Protein AF-A0A7S3MX52-F1 (afdb_monomer_lite)

Organism: NCBI:txid197538

Foldseek 3Di:
DLPPCLVVLLVVVVVVCVVCVVVDPDPDDDDDQDDVPPPPVVVVSVVVVVSNQVSNQVDPPDPDHDDDDDPVRRVVVVVVVVDDDDDDDDDCPQDDPDDPDTD

Structure (mmCIF, N/CA/C/O backbone):
data_AF-A0A7S3MX52-F1
#
_entry.id   AF-A0A7S3MX52-F1
#
loop_
_atom_site.group_PDB
_atom_site.id
_atom_site.type_symbol
_atom_site.label_atom_id
_atom_site.label_alt_id
_atom_site.label_comp_id
_atom_site.label_asym_id
_atom_site.label_entity_id
_atom_site.label_seq_id
_atom_site.pdbx_PDB_ins_code
_atom_site.Cartn_x
_atom_site.Cartn_y
_atom_site.Cartn_z
_atom_site.occupancy
_atom_site.B_iso_or_equiv
_atom_site.auth_seq_id
_atom_site.auth_comp_id
_atom_site.auth_asym_id
_atom_site.auth_atom_id
_atom_site.pdbx_PDB_model_num
ATOM 1 N N . LEU A 1 1 ? -9.882 5.378 25.574 1.00 47.69 1 LEU A N 1
ATOM 2 C CA . LEU A 1 1 ? -8.720 6.206 25.156 1.00 47.69 1 LEU A CA 1
ATOM 3 C C . LEU A 1 1 ? -8.464 5.983 23.657 1.00 47.69 1 LEU A C 1
ATOM 5 O O . LEU A 1 1 ? -7.335 5.768 23.251 1.00 47.69 1 LEU A O 1
ATOM 9 N N . GLU A 1 2 ? -9.513 5.996 22.827 1.00 57.59 2 GLU A N 1
ATOM 10 C CA . GLU A 1 2 ? -9.459 5.444 21.456 1.00 57.59 2 GLU A CA 1
ATOM 11 C C . GLU A 1 2 ? -8.853 6.388 20.408 1.00 57.59 2 GLU A C 1
ATOM 13 O O . GLU A 1 2 ? -8.681 6.001 19.262 1.00 57.59 2 GLU A O 1
ATOM 18 N N . THR A 1 3 ? -8.500 7.620 20.780 1.00 66.88 3 THR A N 1
ATOM 19 C CA . THR A 1 3 ? -8.163 8.665 19.801 1.00 66.88 3 THR A CA 1
ATOM 20 C C . THR A 1 3 ? -6.894 9.454 20.112 1.00 66.88 3 THR A C 1
ATOM 22 O O . THR A 1 3 ? -6.618 10.420 19.413 1.00 66.88 3 THR A O 1
ATOM 25 N N . TYR A 1 4 ? -6.088 9.071 21.117 1.00 82.12 4 TYR A N 1
ATOM 26 C CA . TYR A 1 4 ? -4.971 9.915 21.589 1.00 82.12 4 TYR A CA 1
ATOM 27 C C . TYR A 1 4 ? -4.017 10.365 20.465 1.00 82.12 4 TYR A C 1
ATOM 29 O O . TYR A 1 4 ? -3.579 11.512 20.460 1.00 82.12 4 TYR A O 1
ATOM 37 N N . ASN A 1 5 ? -3.716 9.485 19.505 1.00 91.81 5 ASN A N 1
ATOM 38 C CA . ASN A 1 5 ? -2.859 9.782 18.354 1.00 91.81 5 ASN A CA 1
ATOM 39 C C . ASN A 1 5 ? -3.505 9.447 16.996 1.00 91.81 5 ASN A C 1
ATOM 41 O O . ASN A 1 5 ? -2.809 9.482 15.981 1.00 91.81 5 ASN A O 1
ATOM 45 N N . ALA A 1 6 ? -4.803 9.131 16.968 1.00 93.75 6 ALA A N 1
ATOM 46 C CA . ALA A 1 6 ? -5.473 8.604 15.780 1.00 93.75 6 ALA A CA 1
ATOM 47 C C . ALA A 1 6 ? -5.489 9.621 14.625 1.00 93.75 6 ALA A C 1
ATOM 49 O O . ALA A 1 6 ? -5.079 9.278 13.520 1.00 93.75 6 ALA A O 1
ATOM 50 N N . ASP A 1 7 ? -5.8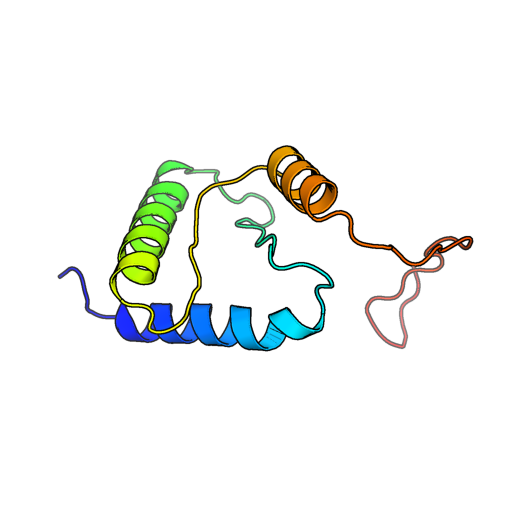08 10.893 14.899 1.00 94.75 7 ASP A N 1
ATOM 51 C CA . ASP A 1 7 ? -5.744 11.977 13.905 1.00 94.75 7 ASP A CA 1
ATOM 52 C C . ASP A 1 7 ? -4.334 12.144 13.323 1.00 94.75 7 ASP A C 1
ATOM 54 O O . ASP A 1 7 ? -4.150 12.246 12.112 1.00 94.75 7 ASP A O 1
ATOM 58 N N . SER A 1 8 ? -3.305 12.125 14.177 1.00 95.56 8 SER A N 1
ATOM 59 C CA . SER A 1 8 ? -1.913 12.252 13.728 1.00 95.56 8 SER A CA 1
ATOM 60 C C . SER A 1 8 ? -1.490 11.071 12.853 1.00 95.56 8 SER A C 1
ATOM 62 O O . SER A 1 8 ? -0.781 11.258 11.864 1.00 95.56 8 SER A O 1
ATOM 64 N N . LYS 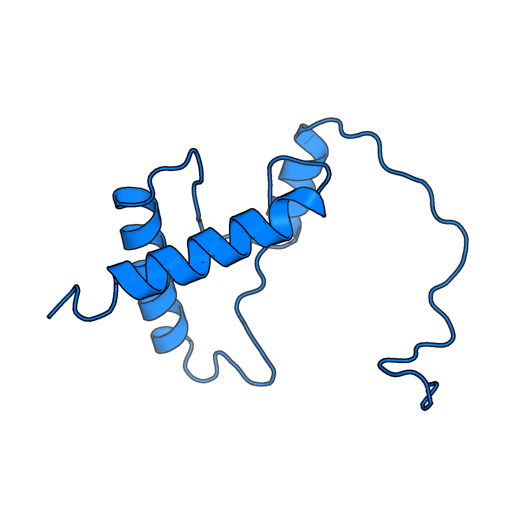A 1 9 ? -1.930 9.855 13.198 1.00 95.19 9 LYS A N 1
ATOM 65 C CA . LYS A 1 9 ? -1.648 8.644 12.422 1.00 95.19 9 LYS A CA 1
ATOM 66 C C . LYS A 1 9 ? -2.409 8.611 11.101 1.00 95.19 9 LYS A C 1
ATOM 68 O O . LYS A 1 9 ? -1.821 8.221 10.097 1.00 95.19 9 LYS A O 1
ATOM 73 N N . LEU A 1 10 ? -3.647 9.099 11.081 1.00 96.19 10 LEU A N 1
ATOM 74 C CA . LEU A 1 10 ? -4.409 9.305 9.855 1.00 96.19 10 LEU A CA 1
ATOM 75 C C . LEU A 1 10 ? -3.679 10.262 8.914 1.00 96.19 10 LEU A C 1
ATOM 77 O O . LEU A 1 10 ? -3.488 9.922 7.753 1.00 96.19 10 LEU A O 1
ATOM 81 N N . GLN A 1 11 ? -3.225 11.419 9.408 1.00 97.25 11 GLN A N 1
ATOM 82 C CA . GLN A 1 11 ? -2.508 12.393 8.576 1.00 97.25 11 GLN A CA 1
ATOM 83 C C . GLN A 1 11 ? -1.181 11.836 8.043 1.00 97.25 11 GLN A C 1
ATOM 85 O O . GLN A 1 11 ? -0.840 12.080 6.891 1.00 97.25 11 GLN A O 1
ATOM 90 N N . GLN A 1 12 ? -0.457 11.044 8.845 1.00 97.19 12 GLN A N 1
ATOM 91 C CA . GLN A 1 12 ? 0.762 10.359 8.394 1.00 97.19 12 GLN A CA 1
ATOM 92 C C . GLN A 1 12 ? 0.479 9.387 7.243 1.00 97.19 12 GLN A C 1
ATOM 94 O O . GLN A 1 12 ? 1.174 9.428 6.232 1.00 97.19 12 GLN A O 1
ATOM 99 N N . LEU A 1 13 ? -0.542 8.535 7.383 1.00 97.25 13 LEU A N 1
ATOM 100 C CA . LEU A 1 13 ? -0.905 7.581 6.335 1.00 97.25 13 LEU A CA 1
ATOM 101 C C . LEU A 1 13 ? -1.427 8.295 5.081 1.00 97.25 13 LEU A C 1
ATOM 103 O O . LEU A 1 13 ? -1.062 7.922 3.974 1.00 97.25 13 LEU A O 1
ATOM 107 N N . LEU A 1 14 ? -2.235 9.343 5.250 1.00 97.88 14 LEU A N 1
ATOM 108 C CA . LEU A 1 14 ? -2.759 10.130 4.139 1.00 97.88 14 LEU A CA 1
ATOM 109 C C . LEU A 1 14 ? -1.641 10.814 3.345 1.00 97.88 14 LEU A C 1
ATOM 111 O O . LEU A 1 14 ? -1.631 10.718 2.124 1.00 97.88 14 LEU A O 1
ATOM 115 N N . SER A 1 15 ? -0.691 11.456 4.035 1.00 97.69 15 SER A N 1
ATOM 116 C CA . SER A 1 15 ? 0.473 12.078 3.394 1.00 97.69 15 SER A CA 1
ATOM 117 C C . SER A 1 15 ? 1.280 11.048 2.615 1.00 97.69 15 SER A C 1
ATOM 119 O O . SER A 1 15 ? 1.590 11.284 1.459 1.00 97.69 15 SER A O 1
ATOM 121 N N . TYR A 1 16 ? 1.548 9.883 3.212 1.00 97.50 16 TYR A N 1
ATOM 122 C CA . TYR A 1 16 ? 2.271 8.804 2.541 1.00 97.50 16 TYR A CA 1
ATOM 123 C C . TYR A 1 16 ? 1.576 8.338 1.254 1.00 97.50 16 TYR A C 1
ATOM 125 O O . TYR A 1 16 ? 2.237 8.171 0.234 1.00 97.50 16 TYR A O 1
ATOM 133 N N . ILE A 1 17 ? 0.249 8.159 1.285 1.00 97.56 17 ILE A N 1
ATOM 134 C CA . ILE A 1 17 ? -0.513 7.748 0.098 1.00 97.56 17 ILE A CA 1
ATOM 135 C C . ILE A 1 17 ? -0.452 8.833 -0.985 1.00 97.56 17 ILE A C 1
ATOM 137 O O . ILE A 1 17 ? -0.175 8.510 -2.133 1.00 97.56 17 ILE A O 1
ATOM 141 N N . ILE A 1 18 ? -0.653 10.106 -0.629 1.00 96.38 18 ILE A N 1
ATOM 142 C CA . ILE A 1 18 ? -0.599 11.224 -1.586 1.00 96.38 18 ILE A CA 1
ATOM 143 C C . ILE A 1 18 ? 0.806 11.375 -2.183 1.00 96.38 18 ILE A C 1
ATOM 145 O O . ILE A 1 18 ? 0.943 11.582 -3.383 1.00 96.38 18 ILE A O 1
ATOM 149 N N . ASP A 1 19 ? 1.857 11.243 -1.373 1.00 96.69 19 ASP A N 1
ATOM 150 C CA . ASP A 1 19 ? 3.238 11.367 -1.847 1.00 96.69 19 ASP A CA 1
ATOM 151 C C . ASP A 1 19 ? 3.593 10.256 -2.847 1.00 96.69 19 ASP A C 1
ATOM 153 O O . ASP A 1 19 ? 4.336 10.491 -3.798 1.00 96.69 19 ASP A O 1
ATOM 157 N N . MET A 1 20 ? 3.049 9.052 -2.648 1.00 96.06 20 MET A N 1
ATOM 158 C CA . MET A 1 20 ? 3.301 7.905 -3.516 1.00 96.06 20 MET A CA 1
ATOM 159 C C . MET A 1 20 ? 2.374 7.819 -4.730 1.00 96.06 20 MET A C 1
ATOM 161 O O . MET A 1 20 ? 2.724 7.125 -5.679 1.00 96.06 20 MET A O 1
ATOM 165 N N . GLU A 1 21 ? 1.202 8.462 -4.730 1.00 94.69 21 GLU A N 1
ATOM 166 C CA . GLU A 1 21 ? 0.175 8.244 -5.764 1.00 94.69 21 GLU A CA 1
ATOM 167 C C . GLU A 1 21 ? 0.700 8.492 -7.188 1.00 94.69 21 GLU A C 1
ATOM 169 O O . GLU A 1 21 ? 0.344 7.765 -8.112 1.00 94.69 21 GLU A O 1
ATOM 174 N N . GLY A 1 22 ? 1.609 9.461 -7.352 1.00 94.56 22 GLY A N 1
ATOM 175 C CA . GLY A 1 22 ? 2.205 9.818 -8.641 1.00 94.56 22 GLY A CA 1
ATOM 176 C C . GLY A 1 22 ? 3.140 8.760 -9.239 1.00 94.56 22 GLY A C 1
ATOM 177 O O . GLY A 1 22 ? 3.414 8.812 -10.438 1.00 94.56 22 GLY A O 1
ATOM 178 N N . ASP A 1 23 ? 3.600 7.796 -8.438 1.00 95.62 23 ASP A N 1
ATOM 179 C CA . ASP A 1 23 ? 4.462 6.696 -8.885 1.00 95.62 23 ASP A CA 1
ATOM 180 C C . ASP A 1 23 ? 3.659 5.481 -9.392 1.00 95.62 23 ASP A C 1
ATOM 182 O O . ASP A 1 23 ? 4.232 4.534 -9.940 1.00 95.62 23 ASP A O 1
ATOM 186 N N . TYR A 1 24 ? 2.330 5.493 -9.235 1.00 96.06 24 TYR A N 1
ATOM 187 C CA . TYR A 1 24 ? 1.434 4.426 -9.680 1.00 96.06 24 TYR A CA 1
ATOM 188 C C . TYR A 1 24 ? 0.676 4.851 -10.943 1.00 96.06 24 TYR A C 1
ATOM 190 O O . TYR A 1 24 ? 0.209 5.977 -11.072 1.00 96.06 24 TYR A O 1
ATOM 198 N N . LEU A 1 25 ? 0.529 3.927 -11.898 1.00 95.50 25 LEU A N 1
ATOM 199 C CA . LEU A 1 25 ? -0.255 4.173 -13.119 1.00 95.50 25 LEU A CA 1
ATOM 200 C C . LEU A 1 25 ? -1.767 3.971 -12.922 1.00 95.50 25 LEU A C 1
ATOM 202 O O . LEU A 1 25 ? -2.549 4.479 -13.723 1.00 95.50 25 LEU A O 1
ATOM 206 N N . GLY A 1 26 ? -2.166 3.191 -11.915 1.00 94.81 26 GLY A N 1
ATOM 207 C CA . GLY A 1 26 ? -3.560 2.854 -11.618 1.00 94.81 26 GLY A CA 1
ATOM 208 C C . GLY A 1 26 ? -4.082 3.526 -10.351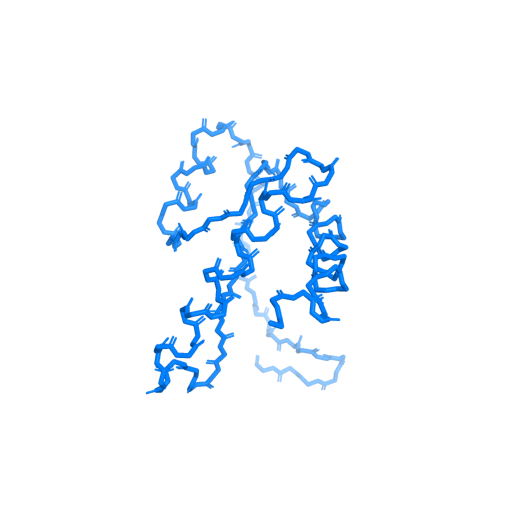 1.00 94.81 26 GLY A C 1
ATOM 209 O O . GLY A 1 26 ? -3.336 4.184 -9.634 1.00 94.81 26 GLY A O 1
ATOM 210 N N . ASP A 1 27 ? -5.358 3.306 -10.047 1.00 95.94 27 ASP A N 1
ATOM 211 C CA . ASP A 1 27 ? -6.034 3.835 -8.849 1.00 95.94 27 ASP A CA 1
ATOM 212 C C . ASP A 1 27 ? -5.905 2.933 -7.603 1.00 95.94 27 ASP A C 1
ATOM 214 O O . ASP A 1 27 ? -6.443 3.234 -6.535 1.00 95.94 27 ASP A O 1
ATOM 218 N N . HIS A 1 28 ? -5.153 1.837 -7.720 1.00 97.38 28 HIS A N 1
ATOM 219 C CA . HIS A 1 28 ? -4.852 0.918 -6.633 1.00 97.38 28 HIS A CA 1
ATOM 220 C C . HIS A 1 28 ? -3.382 1.041 -6.217 1.00 97.38 28 HIS A C 1
ATOM 222 O O . HIS A 1 28 ? -2.478 0.947 -7.046 1.00 97.38 28 HIS A O 1
ATOM 228 N N . MET A 1 29 ? -3.148 1.162 -4.908 1.00 97.56 29 MET A N 1
ATOM 229 C CA . MET A 1 29 ? -1.822 1.158 -4.287 1.00 97.56 29 MET A CA 1
ATOM 230 C C . MET A 1 29 ? -1.669 -0.066 -3.384 1.00 97.56 29 MET A C 1
ATOM 232 O O . MET A 1 29 ? -2.540 -0.352 -2.559 1.00 97.56 29 MET A O 1
ATOM 236 N N . PHE A 1 30 ? -0.546 -0.774 -3.508 1.00 97.06 30 PHE A N 1
ATOM 237 C CA . PHE A 1 30 ? -0.210 -1.876 -2.611 1.00 97.06 30 PHE A CA 1
ATOM 238 C C . PHE A 1 30 ? 0.722 -1.388 -1.503 1.00 97.06 30 PHE A C 1
ATOM 240 O O . PHE A 1 30 ? 1.850 -0.992 -1.779 1.00 97.06 30 PHE A O 1
ATOM 247 N N . ILE A 1 31 ? 0.263 -1.447 -0.251 1.00 96.94 31 ILE A N 1
ATOM 248 C CA . ILE A 1 31 ? 1.052 -1.061 0.926 1.00 96.94 31 ILE A CA 1
ATOM 249 C C . ILE A 1 31 ? 1.475 -2.337 1.668 1.00 96.94 31 ILE A C 1
ATOM 251 O O . ILE A 1 31 ? 0.641 -2.957 2.335 1.00 96.94 31 ILE A O 1
ATOM 255 N N . PRO A 1 32 ? 2.749 -2.762 1.577 1.00 96.25 32 PRO A N 1
ATOM 256 C CA . PRO A 1 32 ? 3.241 -3.892 2.351 1.00 96.25 32 PRO A CA 1
ATOM 257 C C . PRO A 1 32 ? 3.212 -3.567 3.847 1.00 96.25 32 PRO A C 1
ATOM 259 O O . PRO A 1 32 ? 3.815 -2.595 4.297 1.00 96.25 32 PRO A O 1
ATOM 262 N N . PHE A 1 33 ? 2.540 -4.402 4.636 1.00 95.56 33 PHE A N 1
ATOM 263 C CA . PHE A 1 33 ? 2.507 -4.269 6.090 1.00 95.56 33 PHE A CA 1
ATOM 264 C C . PHE A 1 33 ? 3.338 -5.387 6.718 1.00 95.56 33 PHE A C 1
ATOM 266 O O . PHE A 1 33 ? 2.846 -6.493 6.929 1.00 95.56 33 PHE A O 1
ATOM 273 N N . GLY A 1 34 ? 4.615 -5.119 6.985 1.00 95.44 34 GLY A N 1
ATOM 274 C CA . GLY A 1 34 ? 5.542 -6.097 7.549 1.00 95.44 34 GLY A CA 1
ATOM 275 C C . GLY A 1 34 ? 6.997 -5.641 7.486 1.00 95.44 34 GLY A C 1
ATOM 276 O O . GLY A 1 34 ? 7.302 -4.564 6.984 1.00 95.44 34 GLY A O 1
ATOM 277 N N . CYS A 1 35 ? 7.880 -6.467 8.039 1.00 95.94 35 CYS A N 1
ATOM 278 C CA . CYS A 1 35 ? 9.335 -6.317 8.034 1.00 95.94 35 CYS A CA 1
ATOM 279 C C . CYS A 1 35 ? 9.961 -7.664 8.454 1.00 95.94 35 CYS A C 1
ATOM 281 O O . CYS A 1 35 ? 9.231 -8.598 8.814 1.00 95.94 35 CYS A O 1
ATOM 283 N N . ASP A 1 36 ? 11.2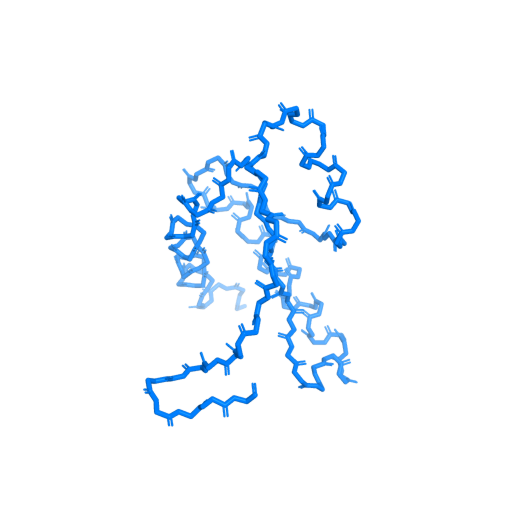87 -7.762 8.472 1.00 97.50 36 ASP A N 1
ATOM 284 C CA . ASP A 1 36 ? 12.024 -8.935 8.950 1.00 97.50 36 ASP A CA 1
ATOM 285 C C . ASP A 1 36 ? 11.511 -9.403 10.320 1.00 97.50 36 ASP A C 1
ATOM 287 O O . ASP A 1 36 ? 11.405 -8.625 11.270 1.00 97.50 36 ASP A O 1
ATOM 291 N N . PHE A 1 37 ? 11.151 -10.688 10.410 1.00 95.31 37 PHE A N 1
ATOM 292 C CA . PHE A 1 37 ? 10.630 -11.339 11.623 1.00 95.31 37 PHE A CA 1
ATOM 293 C C . PHE A 1 37 ? 9.414 -10.650 12.277 1.00 95.31 37 PHE A C 1
ATOM 295 O O . PHE A 1 37 ? 9.107 -10.889 13.449 1.00 95.31 37 PHE A O 1
ATOM 302 N N . SER A 1 38 ? 8.683 -9.822 11.526 1.00 94.88 38 SER A N 1
ATOM 303 C CA . SER A 1 38 ? 7.392 -9.286 11.965 1.00 94.88 38 SER A CA 1
ATOM 304 C C . SER A 1 38 ? 6.346 -10.400 12.096 1.00 94.88 38 SER A C 1
ATOM 306 O O . SER A 1 38 ? 6.539 -11.512 11.612 1.00 94.88 38 SER A O 1
ATOM 308 N N . PHE A 1 39 ? 5.222 -10.110 12.759 1.00 96.44 39 PHE A N 1
ATOM 309 C CA . PHE A 1 39 ? 4.127 -11.065 12.992 1.00 96.44 39 PHE A CA 1
ATOM 310 C C . PHE A 1 39 ? 4.469 -12.288 13.857 1.00 96.44 39 PHE A C 1
ATOM 312 O O . PHE A 1 39 ? 3.640 -13.189 13.982 1.00 96.44 39 PHE A O 1
ATOM 319 N N . ALA A 1 40 ? 5.609 -12.299 14.560 1.00 96.19 40 ALA A N 1
ATOM 320 C CA . ALA A 1 40 ? 5.882 -13.307 15.593 1.00 96.19 40 ALA A CA 1
ATOM 321 C C . ALA A 1 40 ? 4.759 -13.365 16.653 1.00 96.19 40 ALA A C 1
ATOM 323 O O . ALA A 1 40 ? 4.393 -14.439 17.126 1.00 96.19 40 ALA A O 1
ATOM 324 N N . ASN A 1 41 ? 4.160 -12.207 16.963 1.00 95.19 41 ASN A N 1
ATOM 325 C CA . ASN A 1 41 ? 2.847 -12.105 17.595 1.00 95.19 41 ASN A CA 1
ATOM 326 C C . ASN A 1 41 ? 1.864 -11.406 16.644 1.00 95.19 41 ASN A C 1
ATOM 328 O O . ASN A 1 41 ? 1.610 -10.206 16.756 1.00 95.19 41 ASN A O 1
ATOM 332 N N . ALA A 1 42 ? 1.307 -12.177 15.711 1.00 96.44 42 ALA A N 1
ATOM 333 C CA . ALA A 1 42 ? 0.408 -11.676 14.677 1.00 96.44 42 ALA A CA 1
ATOM 334 C C . ALA A 1 42 ? -0.800 -10.902 15.230 1.00 96.44 42 ALA A C 1
ATOM 336 O O . ALA A 1 42 ? -1.243 -9.939 14.608 1.00 96.44 42 ALA A O 1
ATOM 337 N N . ARG A 1 43 ? -1.304 -11.275 16.415 1.00 97.25 43 ARG A N 1
ATOM 338 C CA . ARG A 1 43 ? -2.460 -10.620 17.040 1.00 97.25 43 ARG A CA 1
ATOM 339 C C . ARG A 1 43 ? -2.244 -9.118 17.202 1.00 97.25 43 ARG A C 1
ATOM 341 O O . ARG A 1 43 ? -3.118 -8.347 16.830 1.00 97.25 43 ARG A O 1
ATOM 348 N N . THR A 1 44 ? -1.082 -8.703 17.706 1.00 94.31 44 THR A N 1
ATOM 349 C CA . THR A 1 44 ? -0.788 -7.278 17.895 1.00 94.31 44 THR A CA 1
ATOM 350 C C . THR A 1 44 ? -0.748 -6.536 16.561 1.00 94.31 44 THR A C 1
ATOM 352 O O . THR A 1 44 ? -1.240 -5.418 16.480 1.00 94.31 44 THR A O 1
ATOM 355 N N . ASN A 1 45 ? -0.210 -7.148 15.503 1.00 94.88 45 ASN A N 1
ATOM 356 C CA . ASN A 1 45 ? -0.171 -6.524 14.181 1.00 94.88 45 ASN A CA 1
ATOM 357 C C . ASN A 1 45 ? -1.577 -6.344 13.590 1.00 94.88 45 ASN A C 1
ATOM 359 O O . ASN A 1 45 ? -1.900 -5.247 13.137 1.00 94.88 45 ASN A O 1
ATOM 363 N N . PHE A 1 46 ? -2.411 -7.387 13.636 1.00 97.38 46 PHE A N 1
ATOM 364 C CA . PHE A 1 46 ? -3.779 -7.331 13.115 1.00 97.38 46 PHE A CA 1
ATOM 365 C C . PHE A 1 46 ? -4.670 -6.371 13.913 1.00 97.38 46 PHE A C 1
ATOM 367 O O . PHE A 1 46 ? -5.350 -5.553 13.309 1.00 97.38 46 PHE A O 1
ATOM 374 N N . GLU A 1 47 ? -4.589 -6.363 15.249 1.00 96.12 47 GLU A N 1
ATOM 375 C CA . GLU A 1 47 ? -5.353 -5.414 16.076 1.00 96.12 47 GLU A CA 1
ATOM 376 C C . GLU A 1 47 ? -5.015 -3.950 15.736 1.00 96.12 47 GLU A C 1
ATOM 378 O O . GLU A 1 47 ? -5.904 -3.104 15.696 1.00 96.12 47 GLU A O 1
ATOM 383 N N . GLN A 1 48 ? -3.743 -3.627 15.465 1.00 93.62 48 GLN A N 1
ATOM 384 C CA . GLN A 1 48 ? -3.372 -2.269 15.050 1.00 93.62 48 GLN A CA 1
ATOM 385 C C . GLN A 1 48 ? -3.851 -1.941 13.634 1.00 93.62 48 GLN A C 1
ATOM 387 O O . GLN A 1 48 ? -4.305 -0.827 13.387 1.00 93.62 48 GLN A O 1
ATOM 392 N N . MET A 1 49 ? -3.755 -2.893 12.708 1.00 96.19 49 MET A N 1
ATOM 393 C CA . MET A 1 49 ? -4.182 -2.685 11.328 1.00 96.19 49 MET A CA 1
ATOM 394 C C . MET A 1 49 ? -5.705 -2.521 11.220 1.00 96.19 49 MET A C 1
ATOM 396 O O . MET A 1 49 ? -6.148 -1.625 10.507 1.00 96.19 49 MET A O 1
ATOM 400 N N . ASP A 1 50 ? -6.492 -3.275 11.995 1.00 97.38 50 ASP A N 1
ATOM 401 C CA . ASP A 1 50 ? -7.948 -3.102 12.100 1.00 97.38 50 ASP A CA 1
ATOM 402 C C . ASP A 1 50 ? -8.311 -1.682 12.549 1.00 97.38 50 ASP A C 1
ATOM 404 O O . ASP A 1 50 ? -9.109 -1.007 11.897 1.00 97.38 50 ASP A O 1
ATOM 408 N N . LEU A 1 51 ? -7.670 -1.194 13.620 1.00 95.38 51 LEU A N 1
ATOM 409 C CA . LEU A 1 51 ? -7.889 0.159 14.137 1.00 95.38 51 LEU A CA 1
ATOM 410 C C . LEU A 1 51 ? -7.521 1.236 13.110 1.00 95.38 51 LEU A C 1
ATOM 412 O O . LEU A 1 51 ? -8.253 2.213 12.958 1.00 95.38 51 LEU A O 1
ATOM 416 N N . ILE A 1 52 ? -6.398 1.067 12.403 1.00 95.50 52 ILE A N 1
ATOM 417 C CA . ILE A 1 52 ? -5.953 2.009 11.369 1.00 95.50 52 ILE A CA 1
ATOM 418 C C . ILE A 1 52 ? -6.949 2.034 10.209 1.00 95.50 52 ILE A C 1
ATOM 420 O O . ILE A 1 52 ? -7.393 3.117 9.838 1.00 95.50 52 ILE A O 1
ATOM 424 N N . ILE A 1 53 ? -7.321 0.871 9.664 1.00 97.62 53 ILE A N 1
ATOM 425 C CA . ILE A 1 53 ? -8.250 0.755 8.530 1.00 97.62 53 ILE A CA 1
ATOM 426 C C . ILE A 1 53 ? -9.606 1.358 8.892 1.00 97.62 53 ILE A C 1
ATOM 428 O O . ILE A 1 53 ? -10.147 2.179 8.148 1.00 97.62 53 ILE A O 1
ATOM 432 N N . GLU A 1 54 ? -10.154 0.984 10.050 1.00 97.00 54 GLU A N 1
ATOM 433 C CA . GLU A 1 54 ? -11.443 1.490 10.505 1.00 97.00 54 GLU A CA 1
ATOM 434 C C . GLU A 1 54 ? -11.408 3.010 10.684 1.00 97.00 54 GLU A C 1
ATOM 436 O O . GLU A 1 54 ? -12.270 3.723 10.161 1.00 97.00 54 GLU A O 1
ATOM 441 N N . TYR A 1 55 ? -10.414 3.520 11.412 1.00 96.94 55 TYR A N 1
ATOM 442 C CA . TYR A 1 55 ? -10.324 4.943 11.699 1.00 96.94 55 TYR A CA 1
ATOM 443 C C . TYR A 1 55 ? -10.082 5.758 10.425 1.00 96.94 55 TYR A C 1
ATOM 445 O O . TYR A 1 55 ? -10.766 6.759 10.207 1.00 96.94 55 TYR A O 1
ATOM 453 N N . PHE A 1 56 ? -9.166 5.313 9.562 1.00 97.38 56 PHE A N 1
ATOM 454 C CA . PHE A 1 56 ? -8.846 5.977 8.302 1.00 97.38 56 PHE A CA 1
ATOM 455 C C . PHE A 1 56 ? -10.064 6.040 7.379 1.00 97.38 56 PHE A C 1
ATOM 457 O O . PHE A 1 56 ? -10.428 7.121 6.923 1.00 97.38 56 PHE A O 1
ATOM 464 N N . ASN A 1 57 ? -10.757 4.923 7.148 1.00 97.81 57 ASN A N 1
ATOM 465 C CA . ASN A 1 57 ? -11.910 4.895 6.242 1.00 97.81 57 ASN A CA 1
ATOM 466 C C . ASN A 1 57 ? -13.096 5.729 6.751 1.00 97.81 57 ASN A C 1
ATOM 468 O O . ASN A 1 57 ? -13.881 6.224 5.948 1.00 97.81 57 ASN A O 1
ATOM 472 N N . ARG A 1 58 ? -13.239 5.903 8.073 1.00 96.94 58 ARG A N 1
ATOM 473 C CA . ARG A 1 58 ? -14.295 6.743 8.663 1.00 96.94 58 ARG A CA 1
ATOM 474 C C . ARG A 1 58 ? -13.984 8.243 8.631 1.00 96.94 58 ARG A C 1
ATOM 476 O O . ARG A 1 58 ? -14.926 9.031 8.607 1.00 96.94 58 ARG A O 1
ATOM 483 N N . HIS A 1 59 ? -12.709 8.635 8.699 1.00 96.94 59 HIS A N 1
ATOM 484 C CA . HIS A 1 59 ? -12.321 10.026 8.984 1.00 96.94 59 HIS A CA 1
ATOM 485 C C . HIS A 1 59 ? -11.467 10.689 7.899 1.00 96.94 59 HIS A C 1
ATOM 487 O O . HIS A 1 59 ? -11.287 11.907 7.950 1.00 96.94 59 HIS A O 1
ATOM 493 N N . ASN A 1 60 ? -10.914 9.941 6.938 1.00 95.56 60 ASN A N 1
ATOM 494 C CA . ASN A 1 60 ? -10.166 10.566 5.852 1.00 95.56 60 ASN A CA 1
ATOM 495 C C . ASN A 1 60 ? -11.112 11.412 4.980 1.00 95.56 60 ASN A C 1
ATOM 497 O O . ASN A 1 60 ? -12.298 11.118 4.849 1.00 95.56 60 ASN A O 1
ATOM 501 N N . ASN A 1 61 ? -10.589 12.501 4.424 1.00 95.12 61 ASN A N 1
ATOM 502 C CA . ASN A 1 61 ? -11.359 13.473 3.645 1.00 95.12 61 ASN A CA 1
ATOM 503 C C . ASN A 1 61 ? -11.117 13.352 2.131 1.00 95.12 61 ASN A C 1
ATOM 505 O O . ASN A 1 61 ? -11.481 14.264 1.390 1.00 95.12 61 ASN A O 1
ATOM 509 N N . GLN A 1 62 ? -10.480 12.267 1.689 1.00 95.44 62 GLN A N 1
ATOM 510 C CA . GLN A 1 62 ? -10.169 11.989 0.290 1.00 95.44 62 GLN A CA 1
ATOM 511 C C . GLN A 1 62 ? -11.027 10.826 -0.219 1.00 95.44 62 GLN A C 1
ATOM 513 O O . GLN A 1 62 ? -11.684 10.125 0.549 1.00 95.44 62 GLN A O 1
ATOM 518 N N . ASN A 1 63 ? -11.028 10.596 -1.531 1.00 95.94 63 ASN A N 1
ATOM 519 C CA . ASN A 1 63 ? -11.680 9.423 -2.113 1.00 95.94 63 ASN A CA 1
ATOM 520 C C . ASN A 1 63 ? -10.764 8.189 -2.022 1.00 95.94 63 ASN A C 1
ATOM 522 O O . ASN A 1 63 ? -10.373 7.626 -3.040 1.00 95.94 63 ASN A O 1
ATOM 526 N N . ILE A 1 64 ? -10.368 7.818 -0.801 1.00 97.38 64 ILE A N 1
ATOM 527 C CA . ILE A 1 64 ? -9.427 6.725 -0.536 1.00 97.38 64 ILE A CA 1
ATOM 528 C C . ILE A 1 64 ? -10.080 5.730 0.421 1.00 97.38 64 ILE A C 1
ATOM 530 O O . ILE A 1 64 ? -10.606 6.098 1.473 1.00 97.38 64 ILE A O 1
ATOM 534 N N . THR A 1 65 ? -10.011 4.448 0.063 1.00 97.88 65 THR A N 1
ATOM 535 C CA . THR A 1 65 ? -10.420 3.333 0.921 1.00 97.88 65 THR A CA 1
ATOM 536 C C . THR A 1 65 ? -9.240 2.399 1.129 1.00 97.88 65 THR A C 1
ATOM 538 O O . THR A 1 65 ? -8.601 1.965 0.176 1.00 97.88 65 THR A O 1
ATOM 541 N N . THR A 1 66 ? -8.971 2.063 2.384 1.00 97.94 66 THR A N 1
ATOM 542 C CA . THR A 1 66 ? -7.931 1.111 2.787 1.00 97.94 66 THR A CA 1
ATOM 543 C C . THR A 1 66 ? -8.573 -0.200 3.225 1.00 97.94 66 THR A C 1
ATOM 545 O O . THR A 1 66 ? -9.640 -0.200 3.835 1.00 97.94 66 THR A O 1
ATOM 548 N N . PHE A 1 67 ? -7.970 -1.338 2.891 1.00 98.25 67 PHE A N 1
ATOM 549 C CA . PHE A 1 67 ? -8.488 -2.652 3.269 1.00 98.25 67 PHE A CA 1
ATOM 550 C C . PHE A 1 67 ? -7.387 -3.714 3.205 1.00 98.25 67 PHE A C 1
ATOM 552 O O . PHE A 1 67 ? -6.354 -3.528 2.561 1.00 98.25 67 PHE A O 1
ATOM 559 N N . TYR A 1 68 ? -7.618 -4.842 3.873 1.00 98.44 68 TYR A N 1
ATOM 560 C CA . TYR A 1 68 ? -6.757 -6.016 3.776 1.00 98.44 68 TYR A CA 1
ATOM 561 C C . TYR A 1 68 ? -6.749 -6.582 2.364 1.00 98.44 68 TYR A C 1
ATOM 563 O O . TYR A 1 68 ? -7.804 -6.836 1.791 1.00 98.44 68 TYR A O 1
ATOM 571 N N . SER A 1 69 ? -5.565 -6.875 1.840 1.00 98.31 69 SER A N 1
ATOM 572 C CA . SER A 1 69 ? -5.430 -7.486 0.523 1.00 98.31 69 SER A CA 1
ATOM 573 C C . SER A 1 69 ? -4.304 -8.517 0.496 1.00 98.31 69 SER A C 1
ATOM 575 O O . SER A 1 69 ? -3.629 -8.781 1.491 1.00 98.31 69 SER A O 1
ATOM 577 N N . THR A 1 70 ? -4.121 -9.119 -0.671 1.00 98.38 70 THR A N 1
ATOM 578 C CA . THR A 1 70 ? -3.021 -10.025 -0.994 1.00 98.38 70 THR A CA 1
ATOM 579 C C . THR A 1 70 ? -2.356 -9.549 -2.285 1.00 98.38 70 THR A C 1
ATOM 581 O O . THR A 1 70 ? -3.013 -8.870 -3.078 1.00 98.38 70 THR A O 1
ATOM 584 N N . PRO A 1 71 ? -1.090 -9.920 -2.550 1.00 98.06 71 PRO A N 1
ATOM 585 C CA . PRO A 1 71 ? -0.443 -9.566 -3.811 1.00 98.06 71 PRO A CA 1
ATOM 586 C C . PRO A 1 71 ? -1.251 -9.997 -5.043 1.00 98.06 71 PRO A C 1
ATOM 588 O O . PRO A 1 71 ? -1.364 -9.225 -5.986 1.00 98.06 71 PRO A O 1
ATOM 591 N N . GLN A 1 72 ? -1.877 -11.182 -5.015 1.00 98.31 72 GLN A N 1
ATOM 592 C CA . GLN A 1 7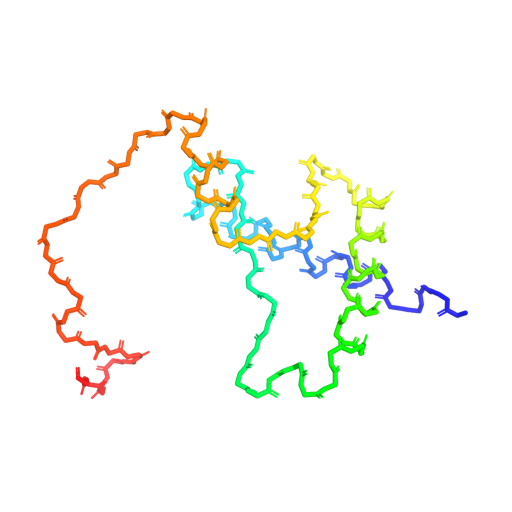2 ? -2.713 -11.658 -6.123 1.00 98.31 72 GLN A CA 1
ATOM 593 C C . GLN A 1 72 ? -3.918 -10.740 -6.356 1.00 98.31 72 GLN A C 1
ATOM 595 O O . GLN A 1 72 ? -4.103 -10.256 -7.465 1.00 98.31 72 GLN A O 1
ATOM 600 N N . ALA A 1 73 ? -4.685 -10.442 -5.303 1.00 98.38 73 ALA A N 1
ATOM 601 C CA . ALA A 1 73 ? -5.863 -9.581 -5.409 1.00 98.38 73 ALA A CA 1
ATOM 602 C C . ALA A 1 73 ? -5.518 -8.165 -5.906 1.00 98.38 73 ALA A C 1
ATOM 604 O O . ALA A 1 73 ? -6.307 -7.553 -6.618 1.00 98.38 73 ALA A O 1
ATOM 605 N N . TYR A 1 74 ? -4.335 -7.648 -5.558 1.00 98.19 74 TYR A N 1
ATOM 606 C CA . TYR A 1 74 ? -3.846 -6.377 -6.088 1.00 98.19 74 TYR A CA 1
ATOM 607 C C . TYR A 1 74 ? -3.551 -6.444 -7.592 1.00 98.19 74 TYR A C 1
ATOM 609 O O . TYR A 1 74 ? -3.994 -5.573 -8.337 1.00 98.19 74 TYR A O 1
ATOM 617 N N . ILE A 1 75 ? -2.845 -7.482 -8.053 1.00 97.88 75 ILE A N 1
ATOM 618 C CA . ILE A 1 75 ? -2.563 -7.662 -9.484 1.00 97.88 75 ILE A CA 1
ATOM 619 C C . ILE A 1 75 ? -3.854 -7.871 -10.285 1.00 97.88 75 ILE A C 1
ATOM 621 O O . ILE A 1 75 ? -3.980 -7.304 -11.367 1.00 97.88 75 ILE A O 1
ATOM 625 N N . ASP A 1 76 ? -4.827 -8.610 -9.747 1.00 98.25 76 ASP A N 1
ATOM 626 C CA . ASP A 1 76 ? -6.139 -8.789 -10.380 1.00 98.25 76 ASP A CA 1
ATOM 627 C C . ASP A 1 76 ? -6.874 -7.440 -10.523 1.00 98.25 76 ASP A C 1
ATOM 629 O O . ASP A 1 76 ? -7.358 -7.106 -11.603 1.00 98.25 76 ASP A O 1
ATOM 633 N N . ALA A 1 77 ? -6.862 -6.602 -9.479 1.00 97.75 77 ALA A N 1
ATOM 634 C CA . ALA A 1 77 ? -7.454 -5.262 -9.527 1.00 97.75 77 ALA A CA 1
ATOM 635 C C . ALA A 1 77 ? -6.744 -4.316 -10.519 1.00 97.75 77 ALA A C 1
ATOM 637 O O . ALA A 1 77 ? -7.380 -3.461 -11.137 1.00 97.75 77 ALA A O 1
ATOM 638 N N . LEU A 1 78 ? -5.427 -4.456 -10.705 1.00 97.50 78 LEU A N 1
ATOM 639 C CA . LEU A 1 78 ? -4.693 -3.731 -11.749 1.00 97.50 78 LEU A CA 1
ATOM 640 C C . LEU A 1 78 ? -5.033 -4.235 -13.156 1.00 97.50 78 LEU A C 1
ATOM 642 O O . LEU A 1 78 ? -5.121 -3.439 -14.093 1.00 97.50 78 LEU A O 1
ATOM 646 N N 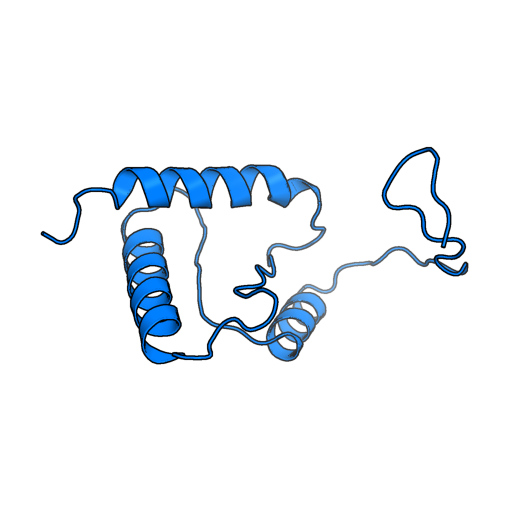. TYR A 1 79 ? -5.208 -5.547 -13.317 1.00 97.25 79 TYR A N 1
ATOM 647 C CA . TYR A 1 79 ? -5.583 -6.156 -14.591 1.00 97.25 79 TYR A CA 1
ATOM 648 C C . TYR A 1 79 ? -6.948 -5.643 -15.070 1.00 97.25 79 TYR A C 1
ATOM 650 O O . TYR A 1 79 ? -7.086 -5.247 -16.231 1.00 97.25 79 TYR A O 1
ATOM 658 N N . ASP A 1 80 ? -7.918 -5.546 -14.160 1.00 98.00 80 ASP A N 1
ATOM 659 C CA . ASP A 1 80 ? -9.279 -5.082 -14.454 1.00 98.00 80 ASP A CA 1
ATOM 660 C C . ASP A 1 80 ? -9.343 -3.614 -14.925 1.00 98.00 80 ASP A C 1
ATOM 662 O O . ASP A 1 80 ? -10.277 -3.222 -15.633 1.00 98.00 80 ASP A O 1
ATOM 666 N N . GLN A 1 81 ? -8.328 -2.802 -14.615 1.00 97.44 81 GLN A N 1
ATOM 667 C CA . GLN A 1 81 ? -8.242 -1.405 -15.057 1.00 97.44 81 GLN A CA 1
ATOM 668 C C . GLN A 1 81 ? -7.823 -1.233 -16.525 1.00 97.44 81 GLN A C 1
ATOM 670 O O . GLN A 1 81 ? -7.878 -0.117 -17.041 1.00 97.44 81 GLN A O 1
ATOM 675 N N . ASN A 1 82 ? -7.419 -2.300 -17.228 1.00 96.38 82 ASN A N 1
ATOM 676 C CA . ASN A 1 82 ? -6.967 -2.239 -18.627 1.00 96.38 82 ASN A CA 1
ATOM 677 C C . ASN A 1 82 ? -5.839 -1.208 -18.876 1.00 96.38 82 ASN A C 1
ATOM 679 O O . ASN A 1 82 ? -5.786 -0.550 -19.920 1.00 96.38 82 ASN A O 1
ATOM 683 N N . ILE A 1 83 ? -4.922 -1.065 -17.914 1.00 96.94 83 ILE A N 1
ATOM 684 C CA . ILE A 1 83 ? -3.769 -0.159 -18.008 1.00 96.94 83 ILE A CA 1
ATOM 685 C C . ILE A 1 83 ? -2.796 -0.657 -19.084 1.00 96.94 83 ILE A C 1
ATOM 687 O O . ILE A 1 83 ? -2.489 -1.847 -19.177 1.00 96.94 83 ILE A O 1
ATOM 691 N N . THR A 1 84 ? -2.265 0.269 -19.887 1.00 97.12 84 THR A N 1
ATOM 692 C CA . THR A 1 84 ? -1.149 -0.023 -20.797 1.00 97.12 84 THR A CA 1
ATOM 693 C C . THR A 1 84 ? 0.173 0.142 -20.057 1.00 97.12 84 THR A C 1
ATOM 695 O O . THR A 1 84 ? 0.520 1.246 -19.642 1.00 97.12 84 THR A O 1
ATOM 698 N N . TRP A 1 85 ? 0.921 -0.950 -19.916 1.00 97.12 85 TRP A N 1
ATOM 699 C CA . TRP A 1 85 ? 2.186 -0.975 -19.181 1.00 97.12 85 TRP A CA 1
ATOM 700 C C . TRP A 1 85 ? 3.393 -0.783 -20.109 1.00 97.12 85 TRP A C 1
ATOM 702 O O . TRP A 1 85 ? 3.395 -1.308 -21.228 1.00 97.12 85 TRP A O 1
ATOM 712 N N . PRO A 1 86 ? 4.448 -0.075 -19.665 1.00 96.38 86 PRO A N 1
ATOM 713 C CA . PRO A 1 86 ? 5.698 -0.009 -20.409 1.00 96.38 86 PRO A CA 1
ATOM 714 C C . PRO A 1 86 ? 6.368 -1.386 -20.462 1.00 96.38 86 PRO A C 1
ATOM 716 O O . PRO A 1 86 ? 6.274 -2.188 -19.533 1.00 96.38 86 PRO A O 1
ATOM 719 N N . THR A 1 87 ? 7.084 -1.657 -21.550 1.00 97.44 87 THR A N 1
ATOM 720 C CA . THR A 1 87 ? 7.889 -2.876 -21.682 1.00 97.44 87 THR A CA 1
ATOM 721 C C . THR A 1 87 ? 9.332 -2.596 -21.272 1.00 97.44 87 THR A C 1
ATOM 723 O O . THR A 1 87 ? 9.944 -1.658 -21.780 1.00 97.44 87 THR A O 1
ATOM 726 N N . LYS A 1 88 ? 9.885 -3.430 -20.387 1.00 96.12 88 LYS A N 1
ATOM 727 C CA . LYS A 1 88 ? 11.308 -3.456 -20.018 1.00 96.12 88 LYS A CA 1
ATOM 728 C C . LYS A 1 88 ? 11.924 -4.765 -20.514 1.00 96.12 88 LYS A C 1
ATOM 730 O O . LYS A 1 88 ? 11.296 -5.813 -20.375 1.00 96.12 88 LYS A O 1
ATOM 735 N N . TYR A 1 89 ? 13.125 -4.700 -21.089 1.00 97.06 89 TYR A N 1
ATOM 736 C CA . TYR A 1 89 ? 13.790 -5.858 -21.706 1.00 97.06 89 TYR A CA 1
ATOM 737 C C . TYR A 1 89 ? 15.072 -6.277 -20.981 1.00 97.06 89 TYR A C 1
ATOM 739 O O . TYR A 1 89 ? 15.470 -7.437 -21.060 1.00 97.06 89 TYR A O 1
ATOM 747 N N . GLU A 1 90 ? 15.724 -5.342 -20.296 1.00 96.88 90 GLU A N 1
ATOM 748 C CA . GLU A 1 90 ? 16.975 -5.566 -19.579 1.00 96.88 90 GLU A CA 1
ATOM 749 C C . GLU A 1 90 ? 16.732 -6.142 -18.181 1.00 96.88 90 GLU A C 1
ATOM 751 O O . GLU A 1 90 ? 15.636 -6.032 -17.620 1.00 96.88 90 GLU A O 1
ATOM 756 N N . ASP A 1 91 ? 17.789 -6.694 -17.588 1.00 95.50 91 ASP A N 1
ATOM 757 C CA . ASP A 1 91 ? 17.779 -7.119 -16.193 1.00 95.50 91 ASP A CA 1
ATOM 758 C C . ASP A 1 91 ? 17.843 -5.920 -15.217 1.00 95.50 91 ASP A C 1
ATOM 760 O O . ASP A 1 91 ? 17.611 -4.754 -15.576 1.00 95.50 91 ASP A O 1
ATOM 764 N N . MET A 1 92 ? 18.056 -6.236 -13.940 1.00 95.06 92 MET A N 1
ATOM 765 C CA . MET A 1 92 ? 18.262 -5.271 -12.859 1.00 95.06 92 MET A CA 1
ATOM 766 C C . MET A 1 92 ? 19.674 -5.385 -12.254 1.00 95.06 92 MET A C 1
ATOM 768 O O . MET A 1 92 ? 19.853 -5.056 -11.084 1.00 95.06 92 MET A O 1
ATOM 772 N N . PHE A 1 93 ? 20.668 -5.867 -13.015 1.00 93.25 93 PHE A N 1
ATOM 773 C CA . PHE A 1 93 ? 22.042 -6.035 -12.530 1.00 93.25 93 PHE A CA 1
ATOM 774 C C . PHE A 1 93 ? 23.015 -4.987 -13.106 1.00 93.25 93 PHE A C 1
ATOM 776 O O . PHE A 1 93 ? 22.871 -4.571 -14.257 1.00 93.25 93 PHE A O 1
ATOM 783 N N . PRO A 1 94 ? 24.062 -4.604 -12.344 1.00 92.88 94 PRO A N 1
ATOM 784 C CA . PRO A 1 94 ? 24.283 -4.905 -10.923 1.00 92.88 94 PRO A CA 1
ATOM 785 C C . PRO A 1 94 ? 23.370 -4.071 -10.013 1.00 92.88 94 PRO A C 1
ATOM 787 O O . PRO A 1 94 ? 22.972 -2.961 -10.371 1.00 92.88 94 PRO A O 1
ATOM 790 N N . TYR A 1 95 ? 23.061 -4.593 -8.827 1.00 94.69 95 TYR A N 1
ATOM 791 C CA . TYR A 1 95 ? 22.291 -3.846 -7.835 1.00 94.69 95 TYR A CA 1
ATOM 792 C C . TYR A 1 95 ? 23.226 -2.971 -6.996 1.00 94.69 95 TYR A C 1
ATOM 794 O O . TYR A 1 95 ? 24.317 -3.395 -6.630 1.00 94.69 95 TYR A O 1
ATOM 802 N N . SER A 1 96 ? 22.799 -1.753 -6.677 1.00 95.56 96 SER A N 1
ATOM 803 C CA . SER A 1 96 ? 23.513 -0.855 -5.769 1.00 95.56 96 SER A CA 1
ATOM 804 C C . SER A 1 96 ? 22.478 -0.058 -4.988 1.00 95.56 96 SER A C 1
ATOM 806 O O . SER A 1 96 ? 21.643 0.620 -5.587 1.00 95.56 96 SER A O 1
ATOM 808 N N . ASP A 1 97 ? 22.508 -0.153 -3.662 1.00 94.19 97 ASP A N 1
ATOM 809 C CA . ASP A 1 97 ? 21.606 0.598 -2.779 1.00 94.19 97 ASP A CA 1
ATOM 810 C C . ASP A 1 97 ? 22.124 2.017 -2.483 1.00 94.19 97 ASP A C 1
ATOM 812 O O . ASP A 1 97 ? 21.384 2.886 -2.020 1.00 94.19 97 ASP A O 1
ATOM 816 N N . ASN A 1 98 ? 23.401 2.259 -2.782 1.00 92.44 98 ASN A N 1
ATOM 817 C CA . ASN A 1 98 ? 24.084 3.533 -2.641 1.00 92.44 98 ASN A CA 1
ATOM 818 C C . ASN A 1 98 ? 25.068 3.763 -3.806 1.00 92.44 98 ASN A C 1
ATOM 820 O O . ASN A 1 98 ? 25.206 2.931 -4.698 1.00 92.44 98 ASN A O 1
ATOM 824 N N . ASN A 1 99 ? 25.754 4.908 -3.832 1.00 91.31 99 ASN A N 1
ATOM 825 C CA . ASN A 1 99 ? 26.601 5.294 -4.970 1.00 91.31 99 ASN A CA 1
ATOM 826 C C . ASN A 1 99 ? 27.969 4.586 -5.036 1.00 91.31 99 ASN A C 1
ATOM 828 O O . ASN A 1 99 ? 28.725 4.853 -5.972 1.00 91.31 99 ASN A O 1
ATOM 832 N N . VAL A 1 100 ? 28.337 3.771 -4.045 1.00 91.75 100 VAL A N 1
ATOM 833 C CA . VAL A 1 100 ? 29.699 3.228 -3.902 1.00 91.75 100 VAL A CA 1
ATOM 834 C C . VAL A 1 100 ? 29.775 1.711 -3.688 1.00 91.75 100 VAL A C 1
ATOM 836 O O . VAL A 1 100 ? 30.875 1.179 -3.816 1.00 91.75 100 VAL A O 1
ATOM 839 N N . ASP A 1 101 ? 28.655 1.013 -3.462 1.00 90.31 101 ASP A N 1
ATOM 840 C CA . ASP A 1 101 ? 28.641 -0.419 -3.115 1.00 90.31 101 ASP A CA 1
ATOM 841 C C . ASP A 1 101 ? 27.766 -1.279 -4.058 1.00 90.31 101 ASP A C 1
ATOM 843 O O . ASP A 1 101 ? 26.597 -1.536 -3.757 1.00 90.31 101 ASP A O 1
ATOM 847 N N . PRO A 1 102 ? 28.318 -1.772 -5.186 1.00 90.38 102 PRO A N 1
ATOM 848 C CA . PRO A 1 102 ? 27.615 -2.707 -6.062 1.00 90.38 102 PRO A CA 1
ATOM 849 C C . PRO A 1 102 ? 27.648 -4.153 -5.524 1.00 90.38 102 PRO A C 1
ATOM 851 O O . PRO A 1 102 ? 28.682 -4.608 -5.025 1.00 90.38 102 PRO A O 1
ATOM 854 N N . TRP A 1 103 ? 26.539 -4.878 -5.699 1.00 85.50 103 TRP A N 1
ATOM 855 C CA . TRP A 1 103 ? 26.330 -6.287 -5.331 1.00 85.50 103 TRP A CA 1
ATOM 856 C C . TRP A 1 103 ? 26.071 -7.164 -6.561 1.00 85.50 103 TRP A C 1
ATOM 858 O O . TRP A 1 103 ? 25.237 -6.776 -7.420 1.00 85.50 103 TRP A O 1
#

Sequence (103 aa):
LETYNADSKLQQLLSYIIDMEGDYLGDHMFIPFGCDFSFANARTNFEQMDLIIEYFNRHNNQNITTFYSTPQAYIDALYDQNITWPTKYEDMFPYSDNNVDPW

Radius of gyration: 17.4 Å; chains: 1; bounding box: 44×27×47 Å

Secondary structure (DSSP, 8-state):
-TTTTHHHHHHHHHHHHHHHHTT-SSS--------TTTTTTHHHHHHHHHHHHHHHHHH--SS-------HHHHHHHHHHTTPPPPP--S---S-BSSSS-B-

InterPro domains:
  IPR000602 Glycoside hydrolase family 38, N-terminal domain [PF01074] (2-97)
  IPR011330 Glycoside hydrolase/deacetylase, beta/alpha-barrel [SSF88713] (2-98)
  IPR027291 Glycoside hydrolase 38, N-terminal domain superfamily [G3DSA:3.20.110.10] (1-63)
  IPR037094 Glycoside hydrolase family 38, central domain superfamily [G3DSA:1.20.1270.50] (64-103)
  IPR050843 Glycosyl Hydrolase Family 38 [PTHR11607] (2-101)

pLDDT: mean 94.78, std 7.05, range [47.69, 98.44]